Protein AF-A0A355IJS5-F1 (afdb_monomer)

Sequence (98 aa):
PRAVEFGSAPMLLRSTTKPGWVTVIARVQYEGEHTPLPDTLILQTYSPLRPLLYKEQPWKGSVQQHSDKLFNQRMTPEERQRALEEVERQQTQFGESF

Radius of gyration: 30.49 Å; Cα contacts (8 Å, |Δi|>4): 43; chains: 1; bounding box: 44×27×84 Å

pLDDT: mean 79.44, std 12.68, range [48.25, 95.0]

Secondary structure (DSSP, 8-state):
-PPP------------SS-EEEEEEE--SS--TTSPPPEEEEEEE---SS--S--SS---S------THHHHTTS-HHHHHHHHHHHHHHHHHTT---

Foldseek 3Di:
DDDDDDDDDDDDDDDDQDWDKDKDKDDDPDDDPPDDDIDIDIDGGDHDPDDDPDDPDPPPDPPPPVPCCVVVVPDDPVRVVVVVVVVVVVVVVVPVPD

Mean predicted aligned error: 16.52 Å

Solvent-accessible surface area (backbone atoms only — not comparable to full-atom values): 6930 Å² total; per-residue (Å²): 132,83,80,88,78,89,79,86,84,89,81,88,83,85,82,71,94,67,54,48,77,46,79,46,75,50,66,67,95,68,86,54,101,85,51,75,78,66,50,75,50,79,45,80,46,70,70,72,96,59,87,72,90,76,62,96,63,77,82,81,70,77,76,78,68,78,61,63,59,72,65,63,73,76,52,55,77,65,57,50,50,54,53,52,52,51,49,52,51,51,55,64,58,62,73,75,83,120

Structure (mmCIF, N/CA/C/O backbone):
data_AF-A0A355IJS5-F1
#
_entry.id   AF-A0A355IJS5-F1
#
loop_
_atom_site.group_PDB
_atom_site.id
_atom_site.type_symbol
_atom_site.label_atom_id
_atom_site.label_alt_id
_atom_site.label_comp_id
_atom_site.label_asym_id
_atom_site.label_entity_id
_atom_site.label_seq_id
_atom_site.pdbx_PDB_ins_code
_atom_site.Cartn_x
_atom_site.Cartn_y
_atom_site.Cartn_z
_atom_site.occupancy
_atom_site.B_iso_or_equiv
_atom_site.auth_seq_id
_atom_site.auth_comp_id
_atom_site.auth_asym_id
_atom_site.auth_atom_id
_atom_site.pdbx_PDB_model_num
ATOM 1 N N . PRO A 1 1 ? 23.669 -0.036 -29.346 1.00 64.56 1 PRO A N 1
ATOM 2 C CA . PRO A 1 1 ? 22.578 0.023 -28.341 1.00 64.56 1 PRO A CA 1
ATOM 3 C C . PRO A 1 1 ? 22.930 -0.924 -27.192 1.00 64.56 1 PRO A C 1
ATOM 5 O O . PRO A 1 1 ? 23.272 -2.071 -27.467 1.00 64.56 1 PRO A O 1
ATOM 8 N N . ARG A 1 2 ? 22.945 -0.448 -25.941 1.00 64.75 2 ARG A N 1
ATOM 9 C CA . ARG A 1 2 ? 23.180 -1.320 -24.779 1.00 64.75 2 ARG A CA 1
ATOM 10 C C . ARG A 1 2 ? 21.981 -2.262 -24.609 1.00 64.75 2 ARG A C 1
ATOM 12 O O . ARG A 1 2 ? 20.848 -1.850 -24.847 1.00 64.75 2 ARG A O 1
ATOM 19 N N . ALA A 1 3 ? 22.230 -3.515 -24.234 1.00 72.06 3 ALA A N 1
ATOM 20 C CA . ALA A 1 3 ? 21.166 -4.465 -23.924 1.00 72.06 3 ALA A CA 1
ATOM 21 C C . ALA A 1 3 ? 20.370 -4.002 -22.689 1.00 72.06 3 ALA A C 1
ATOM 23 O O . ALA A 1 3 ? 20.951 -3.469 -21.743 1.00 72.06 3 ALA A O 1
ATOM 24 N N . VAL A 1 4 ? 19.049 -4.193 -22.713 1.00 67.12 4 VAL A N 1
ATOM 25 C CA . VAL A 1 4 ? 18.162 -3.866 -21.588 1.00 67.12 4 VAL A CA 1
ATOM 26 C C . VAL A 1 4 ? 18.441 -4.839 -20.442 1.00 67.12 4 VAL A C 1
ATOM 28 O O . VAL A 1 4 ? 18.255 -6.045 -20.589 1.00 67.12 4 VAL A O 1
ATOM 31 N N . GLU A 1 5 ? 18.895 -4.314 -19.307 1.00 71.38 5 GLU A N 1
ATOM 32 C CA . GLU A 1 5 ? 19.062 -5.076 -18.069 1.00 71.38 5 GLU A CA 1
ATOM 33 C C . GLU A 1 5 ? 17.757 -5.017 -17.270 1.00 71.38 5 GLU A C 1
ATOM 35 O O . GLU A 1 5 ? 17.319 -3.948 -16.843 1.00 71.38 5 GLU A O 1
ATOM 40 N N . PHE A 1 6 ? 17.108 -6.166 -17.089 1.00 71.12 6 PHE A N 1
ATOM 41 C CA . PHE A 1 6 ? 15.865 -6.256 -16.329 1.00 71.12 6 PHE A CA 1
ATOM 42 C C . PHE A 1 6 ? 16.168 -6.300 -14.827 1.00 71.12 6 PHE A C 1
ATOM 44 O O . PHE A 1 6 ? 16.732 -7.270 -14.324 1.00 71.12 6 PHE A O 1
ATOM 51 N N . GLY A 1 7 ? 15.775 -5.247 -14.111 1.00 74.31 7 GLY A N 1
ATOM 52 C CA . GLY A 1 7 ? 15.741 -5.204 -12.648 1.00 74.31 7 GLY A CA 1
ATOM 53 C C . GLY A 1 7 ? 14.322 -5.403 -12.108 1.00 74.31 7 GLY A C 1
ATOM 54 O O . GLY A 1 7 ? 13.342 -5.254 -12.835 1.00 74.31 7 GLY A O 1
ATOM 55 N N . SER A 1 8 ? 14.197 -5.720 -10.818 1.00 77.94 8 SER A N 1
ATOM 56 C CA . SER A 1 8 ? 12.907 -5.760 -10.114 1.00 77.94 8 SER A CA 1
ATOM 57 C C . SER A 1 8 ? 12.828 -4.624 -9.096 1.00 77.94 8 SER A C 1
ATOM 59 O O . SER A 1 8 ? 13.713 -4.495 -8.254 1.0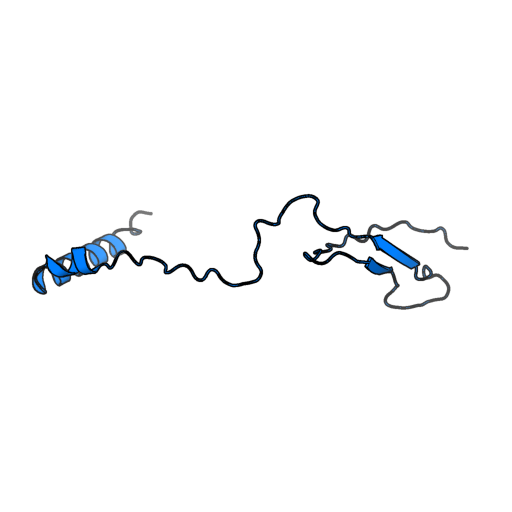0 77.94 8 SER A O 1
ATOM 61 N N . ALA A 1 9 ? 11.764 -3.820 -9.154 1.00 80.88 9 ALA A N 1
ATOM 62 C CA . ALA A 1 9 ? 11.487 -2.745 -8.201 1.00 80.88 9 ALA A CA 1
ATOM 63 C C . ALA A 1 9 ? 10.195 -3.064 -7.423 1.00 80.88 9 ALA A C 1
ATOM 65 O O . ALA A 1 9 ? 9.101 -2.742 -7.894 1.00 80.88 9 ALA A O 1
ATOM 66 N N . PRO A 1 10 ? 10.281 -3.748 -6.267 1.00 87.56 10 PRO A N 1
ATOM 67 C CA . PRO A 1 10 ? 9.097 -4.081 -5.486 1.00 87.56 10 PRO A CA 1
ATOM 68 C C . PRO A 1 10 ? 8.489 -2.823 -4.851 1.00 87.56 10 PRO A C 1
ATOM 70 O O . PRO A 1 10 ? 9.203 -1.959 -4.346 1.00 87.56 10 PRO A O 1
ATOM 73 N N . MET A 1 11 ? 7.158 -2.742 -4.835 1.00 88.25 11 MET A N 1
ATOM 74 C CA . MET A 1 11 ? 6.415 -1.672 -4.167 1.00 88.25 11 MET A CA 1
ATOM 75 C C . MET A 1 11 ? 5.206 -2.225 -3.410 1.00 88.25 11 MET A C 1
ATOM 77 O O . MET A 1 11 ? 4.615 -3.227 -3.812 1.00 88.25 11 MET A O 1
ATOM 81 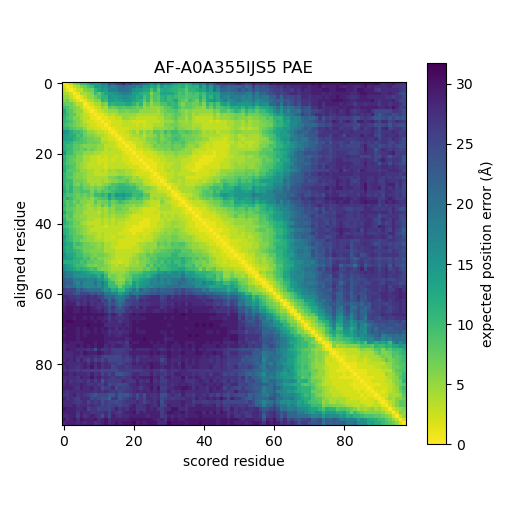N N . LEU A 1 12 ? 4.826 -1.553 -2.321 1.00 93.12 12 LEU A N 1
ATOM 82 C CA . LEU A 1 12 ? 3.625 -1.861 -1.547 1.00 93.12 12 LEU A CA 1
ATOM 83 C C . LEU A 1 12 ? 2.579 -0.771 -1.762 1.00 93.12 12 LEU A C 1
ATOM 85 O O . LEU A 1 12 ? 2.818 0.400 -1.470 1.00 93.12 12 LEU A O 1
ATOM 89 N N . LEU A 1 13 ? 1.401 -1.176 -2.230 1.00 90.25 13 LEU A N 1
ATOM 90 C CA . LEU A 1 13 ? 0.258 -0.291 -2.407 1.00 90.25 13 LEU A CA 1
ATOM 91 C C . LEU A 1 13 ? -0.811 -0.601 -1.357 1.00 90.25 13 LEU A C 1
ATOM 93 O O . LEU A 1 13 ? -1.381 -1.691 -1.340 1.00 90.25 13 LEU A O 1
ATOM 97 N N .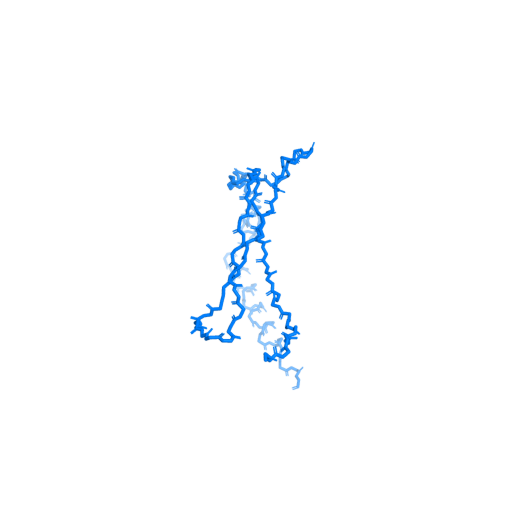 ARG A 1 14 ? -1.128 0.382 -0.509 1.00 89.50 14 ARG A N 1
ATOM 98 C CA . ARG A 1 14 ? -2.278 0.310 0.400 1.00 89.50 14 ARG A CA 1
ATOM 99 C C . ARG A 1 14 ? -3.502 0.920 -0.279 1.00 89.50 14 ARG A C 1
ATOM 101 O O . ARG A 1 14 ? -3.551 2.132 -0.475 1.00 89.50 14 ARG A O 1
ATOM 108 N N . SER A 1 15 ? -4.496 0.098 -0.609 1.00 85.88 15 SER A N 1
ATOM 109 C CA . SER A 1 15 ? -5.778 0.579 -1.134 1.00 85.88 15 SER A CA 1
ATOM 110 C C . SER A 1 15 ? -6.626 1.247 -0.044 1.00 85.88 15 SER A C 1
ATOM 112 O O . SER A 1 15 ? -6.408 1.054 1.153 1.00 85.88 15 SER A O 1
ATOM 114 N N . THR A 1 16 ? -7.621 2.029 -0.464 1.00 87.75 16 THR A N 1
ATOM 115 C CA . THR A 1 16 ? -8.630 2.610 0.438 1.00 87.75 16 THR A CA 1
ATOM 116 C C . THR A 1 16 ? -9.960 1.868 0.305 1.00 87.75 16 THR A C 1
ATOM 118 O O . THR A 1 16 ? -10.123 1.024 -0.575 1.00 87.75 16 THR A O 1
ATOM 121 N N . THR A 1 17 ? -10.927 2.182 1.168 1.00 88.50 17 THR A N 1
ATOM 122 C CA . THR A 1 17 ? -12.308 1.676 1.066 1.00 88.50 17 THR A CA 1
ATOM 123 C C . THR A 1 17 ? -13.100 2.322 -0.075 1.00 88.50 17 THR A C 1
ATOM 125 O O . THR A 1 17 ? -14.207 1.878 -0.375 1.00 88.50 17 THR A O 1
ATOM 128 N N . LYS A 1 18 ? -12.550 3.366 -0.711 1.00 89.56 18 LYS A N 1
ATOM 129 C CA . LYS A 1 18 ? -13.184 4.091 -1.810 1.00 89.56 18 LYS A CA 1
ATOM 130 C C . LYS A 1 18 ? -12.777 3.459 -3.151 1.00 89.56 18 LYS A C 1
ATOM 132 O O . LYS A 1 18 ? -11.576 3.357 -3.419 1.00 89.56 18 LYS A O 1
ATOM 137 N N . PRO A 1 19 ? -13.742 3.045 -3.989 1.00 92.69 19 PRO A N 1
ATOM 138 C CA . PRO A 1 19 ? -13.462 2.564 -5.340 1.00 92.69 19 PRO A CA 1
ATOM 139 C C . PRO A 1 19 ? -12.959 3.705 -6.234 1.00 92.69 19 PRO A C 1
ATOM 141 O O . PRO A 1 19 ? -13.257 4.875 -5.985 1.00 92.69 19 PRO A O 1
ATOM 144 N N . GLY A 1 20 ? -12.218 3.371 -7.286 1.00 93.31 20 GLY A N 1
ATOM 145 C CA . GLY A 1 20 ? -11.631 4.351 -8.189 1.00 93.31 20 GLY A CA 1
ATOM 146 C C . GLY A 1 20 ? -10.446 3.806 -8.976 1.00 93.31 20 GLY A C 1
ATOM 147 O O . GLY A 1 20 ? -10.413 2.644 -9.372 1.00 93.31 20 GLY A O 1
ATOM 148 N N . TRP A 1 21 ? -9.473 4.676 -9.223 1.00 94.00 21 TRP A N 1
ATOM 149 C CA . TRP A 1 21 ? -8.296 4.376 -10.029 1.00 94.00 21 TRP A CA 1
ATOM 150 C C . TRP A 1 21 ? -7.034 4.717 -9.247 1.00 94.00 21 TRP A C 1
ATOM 152 O O . TRP A 1 21 ? -6.966 5.761 -8.596 1.00 94.00 21 TRP A O 1
ATOM 162 N N . VAL A 1 22 ? -6.036 3.843 -9.320 1.00 93.50 22 VAL A N 1
ATOM 163 C CA . VAL A 1 22 ? -4.695 4.089 -8.794 1.00 93.50 22 VAL A CA 1
ATOM 164 C C . VAL A 1 22 ? -3.723 4.126 -9.963 1.00 93.50 22 VAL A C 1
ATOM 166 O O . VAL A 1 22 ? -3.557 3.134 -10.670 1.00 93.50 22 VAL A O 1
ATOM 169 N N . THR A 1 23 ? -3.076 5.272 -10.146 1.00 94.31 23 THR A N 1
ATOM 170 C CA . THR A 1 23 ? -2.083 5.491 -11.199 1.00 94.31 23 THR A CA 1
ATOM 171 C C . THR A 1 23 ? -0.687 5.401 -10.600 1.00 94.31 23 THR A C 1
ATOM 173 O O . THR A 1 23 ? -0.326 6.191 -9.728 1.00 94.31 23 THR A O 1
ATOM 176 N N . VAL A 1 24 ? 0.100 4.439 -11.068 1.00 92.56 24 VAL A N 1
ATOM 177 C CA . VAL A 1 24 ? 1.489 4.218 -10.669 1.00 92.56 24 VAL A CA 1
ATOM 178 C C . VAL A 1 24 ? 2.382 4.650 -11.822 1.00 92.56 24 VAL A C 1
ATOM 180 O O . VAL A 1 24 ? 2.316 4.077 -12.902 1.00 92.56 24 VAL A O 1
ATOM 183 N N . ILE A 1 25 ? 3.218 5.659 -11.593 1.00 92.75 25 ILE A N 1
ATOM 184 C CA . ILE A 1 25 ? 4.147 6.179 -12.601 1.00 92.75 25 ILE A CA 1
ATOM 185 C C . ILE A 1 25 ? 5.556 5.745 -12.207 1.00 92.75 25 ILE A C 1
ATOM 187 O O . ILE A 1 25 ? 6.062 6.148 -11.157 1.00 92.75 25 ILE A O 1
ATOM 191 N N . ALA A 1 26 ? 6.182 4.925 -13.044 1.00 90.12 26 ALA A N 1
ATOM 192 C CA . ALA A 1 26 ? 7.568 4.518 -12.890 1.00 90.12 26 ALA A CA 1
ATOM 193 C C . ALA A 1 26 ? 8.461 5.482 -13.674 1.00 90.12 26 ALA A C 1
ATOM 195 O O . ALA A 1 26 ? 8.279 5.668 -14.874 1.00 90.12 26 ALA A O 1
ATOM 196 N N . ARG A 1 27 ? 9.431 6.101 -12.997 1.00 88.94 27 ARG A N 1
ATOM 197 C CA . ARG A 1 27 ? 10.442 6.960 -13.624 1.00 88.94 27 ARG A CA 1
ATOM 198 C C . ARG A 1 27 ? 11.793 6.773 -12.955 1.00 88.94 27 ARG A C 1
ATOM 200 O O . ARG A 1 27 ? 11.860 6.502 -11.755 1.00 88.94 27 ARG A O 1
ATOM 207 N N . VAL A 1 28 ? 12.857 6.951 -13.726 1.00 87.06 28 VAL A N 1
ATOM 208 C CA . VAL A 1 28 ? 14.217 7.011 -13.189 1.00 87.06 28 VAL A CA 1
ATOM 209 C C . VAL A 1 28 ? 14.426 8.324 -12.434 1.00 87.06 28 VAL A C 1
ATOM 211 O O . VAL A 1 28 ? 13.820 9.343 -12.756 1.00 87.06 28 VAL A O 1
ATOM 214 N N . GLN A 1 29 ? 15.266 8.307 -11.399 1.00 86.56 29 GLN A N 1
ATOM 215 C CA . GLN A 1 29 ? 15.564 9.513 -10.619 1.00 86.56 29 GLN A CA 1
ATOM 216 C C . GLN A 1 29 ? 16.420 10.516 -11.403 1.00 86.56 29 GLN A C 1
ATOM 218 O O . GLN A 1 29 ? 16.266 11.723 -11.227 1.00 86.56 29 GLN A O 1
ATOM 223 N N . TYR A 1 30 ? 17.302 10.007 -12.264 1.00 86.50 30 TYR A N 1
ATOM 224 C CA . TYR A 1 30 ? 18.168 10.792 -13.132 1.00 86.50 30 TYR A CA 1
ATOM 225 C C . TYR A 1 30 ? 18.000 10.297 -14.560 1.00 86.50 30 TYR A C 1
ATOM 227 O O . TYR A 1 30 ? 18.188 9.111 -14.831 1.00 86.50 30 TYR A O 1
ATOM 235 N N . GLU A 1 31 ? 17.623 11.204 -15.451 1.00 86.81 31 GLU A N 1
ATOM 236 C CA . GLU A 1 31 ? 17.460 10.918 -16.870 1.00 86.81 31 GLU A CA 1
ATOM 237 C C . GLU A 1 31 ? 18.816 10.979 -17.581 1.00 86.81 31 GLU A C 1
ATOM 239 O O . GLU A 1 31 ? 19.689 11.781 -17.247 1.00 86.81 31 GLU A O 1
ATOM 244 N N . GLY A 1 32 ? 18.995 10.119 -18.575 1.00 83.88 32 GLY A N 1
ATOM 245 C CA . GLY A 1 32 ? 20.182 10.074 -19.419 1.00 83.88 32 GLY A CA 1
ATOM 246 C C . GLY A 1 32 ? 19.889 9.374 -20.740 1.00 83.88 32 GLY A C 1
ATOM 247 O O . GLY A 1 32 ? 18.880 8.683 -20.880 1.00 83.88 32 GLY A O 1
ATOM 248 N N . GLU A 1 33 ? 20.795 9.509 -21.705 1.00 82.75 33 GLU A N 1
ATOM 249 C CA . GLU A 1 33 ? 20.622 9.014 -23.083 1.00 82.75 33 GLU A CA 1
ATOM 250 C C . GLU A 1 33 ? 20.353 7.498 -23.178 1.00 82.75 33 GLU A C 1
ATOM 252 O O . GLU A 1 33 ? 19.775 7.008 -24.145 1.00 82.75 33 GLU A O 1
ATOM 257 N N . HIS A 1 34 ? 20.741 6.740 -22.151 1.00 80.12 34 HIS A N 1
ATOM 258 C CA . HIS A 1 34 ? 20.552 5.289 -22.075 1.00 80.12 34 HIS A CA 1
ATOM 259 C C . HIS A 1 34 ? 19.636 4.846 -20.928 1.00 80.12 34 HIS A C 1
ATOM 261 O O . HIS A 1 34 ? 19.643 3.673 -20.556 1.00 80.12 34 HIS A O 1
ATOM 267 N N . THR A 1 35 ? 18.867 5.767 -20.343 1.00 82.81 35 THR A N 1
ATOM 268 C CA . THR A 1 35 ? 17.925 5.432 -19.267 1.00 82.81 35 THR A CA 1
ATOM 269 C C . THR A 1 35 ? 16.583 4.944 -19.823 1.00 82.81 35 THR A C 1
ATOM 271 O O . THR A 1 35 ? 16.157 5.416 -20.879 1.00 82.81 35 THR A O 1
ATOM 274 N N . PRO A 1 36 ? 15.904 3.994 -19.149 1.00 82.19 36 PRO A N 1
ATOM 275 C CA . PRO A 1 36 ? 14.552 3.592 -19.519 1.00 82.19 36 PRO A CA 1
ATOM 276 C C . PRO A 1 36 ? 13.583 4.777 -19.506 1.00 82.19 36 PRO A C 1
ATOM 278 O O . PRO A 1 36 ? 13.625 5.609 -18.597 1.00 82.19 36 PRO A O 1
ATOM 281 N N . LEU A 1 37 ? 12.686 4.817 -20.492 1.00 85.62 37 LEU A N 1
ATOM 282 C CA . LEU A 1 37 ? 11.609 5.801 -20.531 1.00 85.62 37 LEU A CA 1
ATOM 283 C C . LEU A 1 37 ? 10.622 5.563 -19.377 1.00 85.62 37 LEU A C 1
ATOM 285 O O . LEU A 1 37 ? 10.406 4.411 -18.989 1.00 85.62 37 LEU A O 1
ATOM 289 N N . PRO A 1 38 ? 10.019 6.632 -18.828 1.00 89.44 38 PRO A N 1
ATOM 290 C CA . PRO A 1 38 ? 8.989 6.487 -17.817 1.00 89.44 38 PRO A CA 1
ATOM 291 C C . PRO A 1 38 ? 7.756 5.792 -18.396 1.00 89.44 38 PRO A C 1
ATOM 293 O O . PRO A 1 38 ? 7.402 5.999 -19.557 1.00 89.44 38 PRO A O 1
ATOM 296 N N . ASP A 1 39 ? 7.079 5.009 -17.562 1.00 90.94 39 ASP A N 1
ATOM 297 C CA . ASP A 1 39 ? 5.866 4.288 -17.944 1.00 90.94 39 ASP A CA 1
ATOM 298 C C . ASP A 1 39 ? 4.816 4.344 -16.828 1.00 90.94 39 ASP A C 1
ATOM 300 O O . ASP A 1 39 ? 5.124 4.629 -15.665 1.00 90.94 39 ASP A O 1
ATOM 304 N N . THR A 1 40 ? 3.553 4.120 -17.185 1.00 93.12 40 THR A N 1
ATOM 305 C CA . THR A 1 40 ? 2.408 4.262 -16.283 1.00 93.12 40 THR A CA 1
ATOM 306 C C . THR A 1 40 ? 1.577 2.988 -16.221 1.00 93.12 40 THR A C 1
ATOM 308 O O . THR A 1 40 ? 1.017 2.534 -17.213 1.00 93.12 40 THR A O 1
ATOM 311 N N . LEU A 1 41 ? 1.408 2.470 -15.008 1.00 92.94 41 LEU A N 1
ATOM 312 C CA . LEU A 1 41 ? 0.503 1.375 -14.693 1.00 92.94 41 LEU A CA 1
ATOM 313 C C . LEU A 1 41 ? -0.775 1.924 -14.051 1.00 92.94 41 LEU A C 1
ATOM 315 O O . LEU A 1 41 ? -0.728 2.660 -13.066 1.00 92.94 41 LEU A O 1
ATOM 319 N N . ILE A 1 42 ? -1.928 1.531 -14.587 1.00 95.00 42 ILE A N 1
ATOM 320 C CA . ILE A 1 42 ? -3.241 1.936 -14.081 1.00 95.00 42 ILE A CA 1
ATOM 321 C C . ILE A 1 42 ? -3.929 0.725 -13.454 1.00 95.00 42 ILE A C 1
ATOM 323 O O . ILE A 1 42 ? -4.142 -0.292 -14.111 1.00 95.00 42 ILE A O 1
ATOM 327 N N . LEU A 1 43 ? -4.306 0.850 -12.184 1.00 94.31 43 LEU A N 1
ATOM 328 C CA . LEU A 1 43 ? -5.024 -0.172 -11.432 1.00 94.31 43 LEU A CA 1
ATOM 329 C C . LEU A 1 43 ? -6.442 0.313 -11.137 1.00 94.31 43 LEU A C 1
ATOM 331 O O . LEU A 1 43 ? -6.638 1.359 -10.517 1.00 94.31 43 LEU A O 1
ATOM 335 N N . GLN A 1 44 ? -7.436 -0.463 -11.556 1.00 94.38 44 GLN A N 1
ATOM 336 C CA . GLN A 1 44 ? -8.838 -0.174 -11.274 1.00 94.38 44 GLN A CA 1
ATOM 337 C C . GLN A 1 44 ? -9.267 -0.848 -9.968 1.00 94.38 44 GLN A C 1
ATOM 339 O O . GLN A 1 44 ? -9.085 -2.053 -9.790 1.00 94.38 44 GLN A O 1
ATOM 344 N N . THR A 1 45 ? -9.857 -0.078 -9.057 1.00 93.75 45 THR A N 1
ATOM 345 C CA . THR A 1 45 ? -10.411 -0.572 -7.796 1.00 93.75 45 THR A CA 1
ATOM 346 C C . THR A 1 45 ? -11.933 -0.505 -7.821 1.00 93.75 45 THR A C 1
ATOM 348 O O . THR A 1 45 ? -12.538 0.465 -8.279 1.00 93.75 45 THR A O 1
ATOM 351 N N . TYR A 1 46 ? -12.566 -1.558 -7.310 1.00 92.88 46 TYR A N 1
ATOM 352 C CA . TYR A 1 46 ? -14.015 -1.731 -7.336 1.00 92.88 46 TYR A CA 1
ATOM 353 C C . TYR A 1 46 ? -14.605 -1.686 -5.933 1.00 92.88 46 TYR A C 1
ATOM 355 O O . TYR A 1 46 ? -13.921 -1.948 -4.941 1.00 92.88 46 TYR A O 1
ATOM 363 N N . SER A 1 47 ? -15.897 -1.368 -5.858 1.00 92.31 47 SER A N 1
ATOM 364 C CA . SER A 1 47 ? -16.635 -1.409 -4.600 1.00 92.31 47 SER A CA 1
ATOM 365 C C . SER A 1 47 ? -16.636 -2.8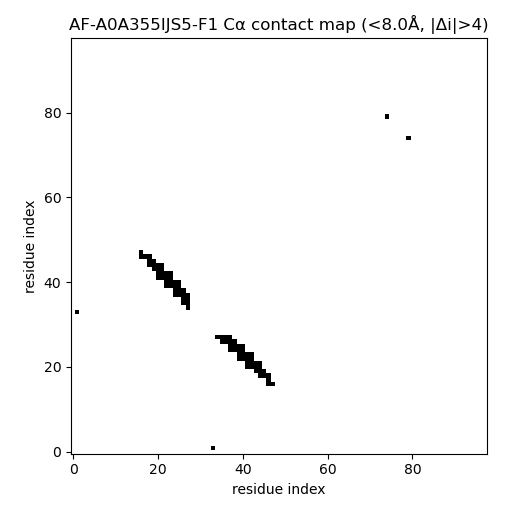29 -4.032 1.00 92.31 47 SER A C 1
ATOM 367 O O . SER A 1 47 ? -16.752 -3.794 -4.794 1.00 92.31 47 SER A O 1
ATOM 369 N N . PRO A 1 48 ? -16.542 -2.983 -2.703 1.00 89.31 48 PRO A N 1
ATOM 370 C CA . PRO A 1 48 ? -16.580 -4.297 -2.087 1.00 89.31 48 PRO A CA 1
ATOM 371 C C . PRO A 1 48 ? -17.950 -4.946 -2.320 1.00 89.31 48 PRO A C 1
ATOM 373 O O . PRO A 1 48 ? -18.990 -4.316 -2.140 1.00 89.31 48 PRO A O 1
ATOM 376 N N . LEU A 1 49 ? -17.952 -6.232 -2.681 1.00 92.94 49 LEU A N 1
ATOM 377 C CA . LEU A 1 49 ? -19.185 -7.004 -2.895 1.00 92.94 49 LEU A CA 1
ATOM 378 C C . LEU A 1 49 ? -19.997 -7.184 -1.601 1.00 92.94 49 LEU A C 1
ATOM 380 O O . LEU A 1 49 ? -21.196 -7.449 -1.635 1.00 92.94 49 LEU A O 1
ATOM 384 N N . ARG A 1 50 ? -19.332 -7.083 -0.447 1.00 91.94 50 ARG A N 1
ATOM 385 C CA . ARG A 1 50 ? -19.915 -7.288 0.880 1.00 91.94 50 ARG A CA 1
ATOM 386 C C . ARG A 1 50 ? -19.678 -6.061 1.761 1.00 91.94 50 ARG A C 1
ATOM 388 O O . ARG A 1 50 ? -18.677 -5.370 1.564 1.00 91.94 50 ARG A O 1
ATOM 395 N N . PRO A 1 51 ? -20.543 -5.812 2.760 1.00 90.62 51 PRO A N 1
ATOM 396 C CA . PRO A 1 51 ? -20.329 -4.740 3.722 1.00 90.62 51 PRO A CA 1
ATOM 397 C C . PRO A 1 51 ? -18.978 -4.879 4.427 1.00 90.62 51 PRO A C 1
ATOM 399 O O . PRO A 1 51 ? -18.612 -5.959 4.894 1.00 90.62 51 PRO A O 1
ATOM 402 N N . LEU A 1 52 ? -18.243 -3.772 4.515 1.00 88.25 52 LEU A N 1
ATOM 403 C CA . LEU A 1 52 ? -16.987 -3.716 5.252 1.00 88.25 52 LEU A CA 1
ATOM 404 C C . LEU A 1 52 ? -17.270 -3.814 6.757 1.00 88.25 52 LEU A C 1
ATOM 406 O O . LEU A 1 52 ? -18.128 -3.110 7.285 1.00 88.25 52 LEU A O 1
ATOM 410 N N . LEU A 1 53 ? -16.513 -4.663 7.456 1.00 88.12 53 LEU A N 1
ATOM 411 C CA . LEU A 1 53 ? -16.517 -4.713 8.926 1.00 88.12 53 LEU A CA 1
ATOM 412 C C . LEU A 1 53 ? -15.776 -3.516 9.537 1.00 88.12 53 LEU A C 1
ATOM 414 O O . LEU A 1 53 ? -16.004 -3.147 10.687 1.00 88.12 53 LEU A O 1
ATOM 418 N N . TYR A 1 54 ? -14.893 -2.905 8.750 1.00 85.06 54 TYR A N 1
ATOM 419 C CA . TYR A 1 54 ? -14.185 -1.693 9.111 1.00 85.06 54 TYR A CA 1
ATOM 420 C C . TYR A 1 54 ? -15.102 -0.473 8.990 1.00 85.06 54 TYR A C 1
ATOM 422 O O . TYR A 1 54 ? -15.739 -0.254 7.959 1.00 85.06 54 TYR A O 1
ATOM 430 N N . LYS A 1 55 ? -15.122 0.346 10.041 1.00 83.81 55 LYS A N 1
ATOM 431 C CA . LYS A 1 55 ? -15.741 1.672 10.056 1.00 83.81 55 LYS A CA 1
ATOM 432 C C . LYS A 1 55 ? -14.630 2.687 10.316 1.00 83.81 55 LYS A C 1
ATOM 434 O O . LYS A 1 55 ? -13.866 2.505 11.255 1.00 83.81 55 LYS A O 1
ATOM 439 N N . GLU A 1 56 ? -14.554 3.754 9.519 1.00 81.69 56 GLU A N 1
ATOM 440 C CA . GLU A 1 56 ? -13.580 4.840 9.758 1.00 81.69 56 GLU A CA 1
ATOM 441 C C . GLU A 1 56 ? -13.836 5.574 11.080 1.00 81.69 56 GLU A C 1
ATOM 443 O O . GLU A 1 56 ? -12.934 6.173 11.660 1.00 81.69 56 GLU A O 1
ATOM 448 N N . GLN A 1 57 ? -15.075 5.531 11.568 1.00 81.88 57 GLN A N 1
ATOM 449 C CA . GLN A 1 57 ? -15.443 6.165 12.823 1.00 81.88 57 GLN A CA 1
ATOM 450 C C . GLN A 1 57 ? -14.865 5.377 14.005 1.00 81.88 57 GLN A C 1
ATOM 452 O O . GLN A 1 57 ? -15.016 4.151 14.043 1.00 81.88 57 GLN A O 1
ATOM 457 N N . PRO A 1 58 ? -14.267 6.061 14.999 1.00 77.31 58 PRO A N 1
ATOM 458 C CA . PRO A 1 58 ? -13.775 5.402 16.197 1.00 77.31 58 PRO A CA 1
ATOM 459 C C . PRO A 1 58 ? -14.925 4.688 16.910 1.00 77.31 58 PRO A C 1
ATOM 461 O O . PRO A 1 58 ? -16.066 5.164 16.925 1.00 77.31 58 PRO A O 1
ATOM 464 N N . TRP A 1 59 ? -14.618 3.534 17.501 1.00 75.12 59 TRP A N 1
ATOM 465 C CA . TRP A 1 59 ? -15.578 2.770 18.285 1.00 75.12 59 TRP A CA 1
ATOM 466 C C . TRP A 1 59 ? -16.114 3.637 19.430 1.00 75.12 59 TRP A C 1
ATOM 468 O O . TRP A 1 59 ? -15.385 3.984 20.353 1.00 75.12 59 TRP A O 1
ATOM 478 N N . LYS A 1 60 ? -17.399 4.001 19.358 1.00 72.62 60 LYS A N 1
ATOM 479 C CA . LYS A 1 60 ? -18.096 4.791 20.389 1.00 72.62 60 LYS A CA 1
ATOM 480 C C . LYS A 1 60 ? -18.652 3.939 21.529 1.00 72.62 60 LYS A C 1
ATOM 482 O O . LYS A 1 60 ? -19.384 4.458 22.367 1.00 72.62 60 LYS A O 1
ATOM 487 N N . GLY A 1 61 ? -18.388 2.632 21.541 1.00 70.75 61 GLY A N 1
ATOM 488 C CA . GLY A 1 61 ? -18.811 1.806 22.661 1.00 70.75 61 GLY A CA 1
ATOM 489 C C . GLY A 1 61 ? -18.049 2.242 23.903 1.00 70.75 61 GLY A C 1
ATOM 490 O O . GLY A 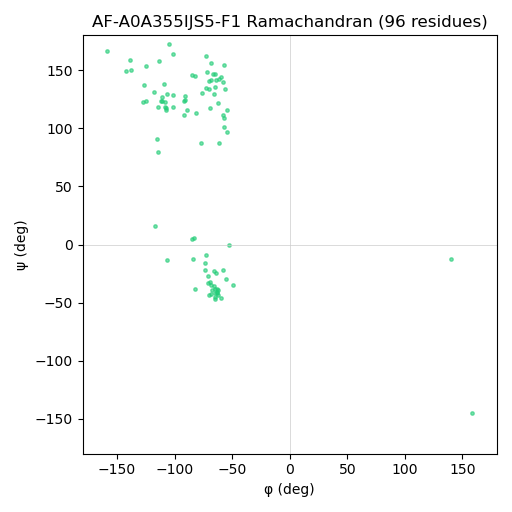1 61 ? -16.823 2.357 23.869 1.00 70.75 61 GLY A O 1
ATOM 491 N N . SER A 1 62 ? -18.778 2.494 24.988 1.00 64.00 62 SER A N 1
ATOM 492 C CA . SER A 1 62 ? -18.169 2.591 26.302 1.00 64.00 62 SER A CA 1
ATOM 493 C C . SER A 1 62 ? -17.392 1.300 26.523 1.00 64.00 62 SER A C 1
ATOM 495 O O . SER A 1 62 ? -17.964 0.211 26.564 1.00 64.00 62 SER A O 1
ATOM 497 N N . VAL A 1 63 ? -16.068 1.406 26.641 1.00 63.81 63 VAL A N 1
ATOM 498 C CA . VAL A 1 63 ? -15.325 0.374 27.352 1.00 63.81 63 VAL A CA 1
ATOM 499 C C . VAL A 1 63 ? -15.984 0.359 28.722 1.00 63.81 63 VAL A C 1
ATOM 501 O O . VAL A 1 63 ? -15.891 1.342 29.460 1.00 63.81 63 VAL A O 1
ATOM 504 N N . GLN A 1 64 ? -16.742 -0.694 29.026 1.00 59.31 64 GLN A N 1
ATOM 505 C CA . GLN A 1 64 ? -17.076 -1.002 30.403 1.00 59.31 64 GLN A CA 1
ATOM 506 C C . GLN A 1 64 ? -15.726 -1.263 31.055 1.00 59.31 64 GLN A C 1
ATOM 508 O O . GLN A 1 64 ? -15.216 -2.379 31.043 1.00 59.31 64 GLN A O 1
ATOM 513 N N . GLN A 1 65 ? -15.093 -0.197 31.545 1.00 56.84 65 GLN A N 1
ATOM 514 C CA . GLN A 1 65 ? -14.084 -0.331 32.564 1.00 56.84 65 GLN A CA 1
ATOM 515 C C . GLN A 1 65 ? -14.838 -1.035 33.677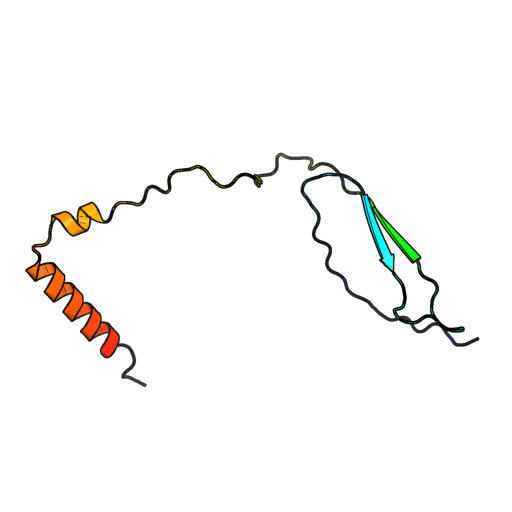 1.00 56.84 65 GLN A C 1
ATOM 517 O O . GLN A 1 65 ? -15.686 -0.427 34.335 1.00 56.84 65 GLN A O 1
ATOM 522 N N . HIS A 1 66 ? -14.632 -2.348 33.792 1.00 53.53 66 HIS A N 1
ATOM 523 C CA . HIS A 1 66 ? -14.945 -3.066 35.007 1.00 53.53 66 HIS A CA 1
ATOM 524 C C . HIS A 1 66 ? -14.189 -2.302 36.072 1.00 53.53 66 HIS A C 1
ATOM 526 O O . HIS A 1 66 ? -12.972 -2.379 36.172 1.00 53.53 66 HIS A O 1
ATOM 532 N N . SER A 1 67 ? -14.909 -1.410 36.736 1.00 54.84 67 SER A N 1
ATOM 533 C CA . SER A 1 67 ? -14.300 -0.492 37.657 1.00 54.84 67 SER A CA 1
ATOM 534 C C . SER A 1 67 ? -13.680 -1.351 38.743 1.00 54.84 67 SER A C 1
ATOM 536 O O . SER A 1 67 ? -14.410 -2.054 39.449 1.00 54.84 67 SER A O 1
ATOM 538 N N . ASP A 1 68 ? -12.371 -1.220 38.930 1.00 56.38 68 ASP A N 1
ATOM 539 C CA . ASP A 1 68 ? -11.613 -1.738 40.075 1.00 56.38 68 ASP A CA 1
ATOM 540 C C . ASP A 1 68 ? -12.199 -1.303 41.435 1.00 56.38 68 ASP A C 1
ATOM 542 O O . ASP A 1 68 ? -11.712 -1.680 42.497 1.00 56.38 68 ASP A O 1
ATOM 546 N N . LYS A 1 69 ? -13.291 -0.527 41.434 1.00 54.31 69 LYS A N 1
ATOM 547 C CA . LYS A 1 69 ? -14.142 -0.223 42.584 1.00 54.31 69 LYS A CA 1
ATOM 548 C C . LYS A 1 69 ? -14.567 -1.470 43.362 1.00 54.31 69 LYS A C 1
ATOM 550 O O . LYS A 1 69 ? -14.632 -1.380 44.579 1.00 54.31 69 LYS A O 1
ATOM 555 N N . LEU A 1 70 ? -14.796 -2.625 42.723 1.00 53.59 70 LEU A N 1
ATOM 556 C CA . LEU A 1 70 ? -15.152 -3.846 43.468 1.00 53.59 70 LEU A CA 1
ATOM 557 C C . LEU A 1 70 ? -13.988 -4.399 44.308 1.00 53.59 70 LEU A C 1
ATOM 559 O O . LEU A 1 70 ? -14.230 -4.935 45.388 1.00 53.59 70 LEU A O 1
ATOM 563 N N . PHE A 1 71 ? -12.743 -4.236 43.853 1.00 53.19 71 PHE A N 1
ATOM 564 C CA . PHE A 1 71 ? 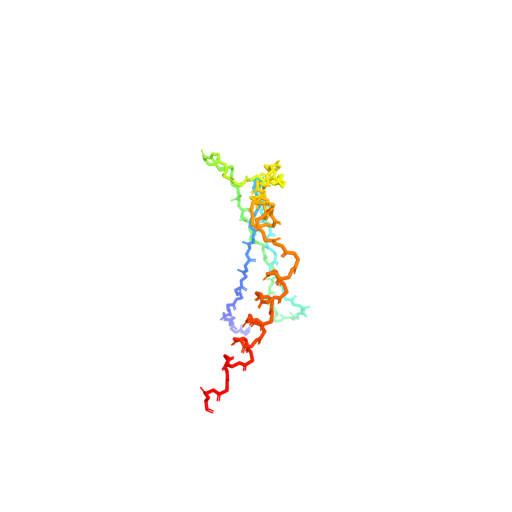-11.557 -4.651 44.610 1.00 53.19 71 PHE A CA 1
ATOM 565 C C . PHE A 1 71 ? -11.168 -3.596 45.656 1.00 53.19 71 PHE A C 1
ATOM 567 O O . PHE A 1 71 ? -10.844 -3.922 46.796 1.00 53.19 71 PHE A O 1
ATOM 574 N N . ASN A 1 72 ? -11.299 -2.312 45.309 1.00 54.56 72 ASN A N 1
ATOM 575 C CA . ASN A 1 72 ? -10.963 -1.197 46.194 1.00 54.56 72 ASN A CA 1
ATOM 576 C C . ASN A 1 72 ? -11.954 -0.956 47.342 1.00 54.56 72 ASN A C 1
ATOM 578 O O . ASN A 1 72 ? -11.595 -0.260 48.291 1.00 54.56 72 ASN A O 1
ATOM 582 N N . GLN A 1 73 ? -13.167 -1.512 47.284 1.00 57.41 73 GLN A N 1
ATOM 583 C CA . GLN A 1 73 ? -14.186 -1.335 48.325 1.00 57.41 73 GLN A CA 1
ATOM 584 C C . GLN A 1 73 ? -14.043 -2.315 49.505 1.00 57.41 73 GLN A C 1
ATOM 586 O O . GLN A 1 73 ? -14.695 -2.121 50.527 1.00 57.41 73 GLN A O 1
ATOM 591 N N . ARG A 1 74 ? -13.214 -3.364 49.392 1.00 59.66 74 ARG A N 1
ATOM 592 C CA . ARG A 1 74 ? -13.126 -4.434 50.408 1.00 59.66 74 ARG A CA 1
ATOM 593 C C . ARG A 1 74 ? -11.870 -4.421 51.2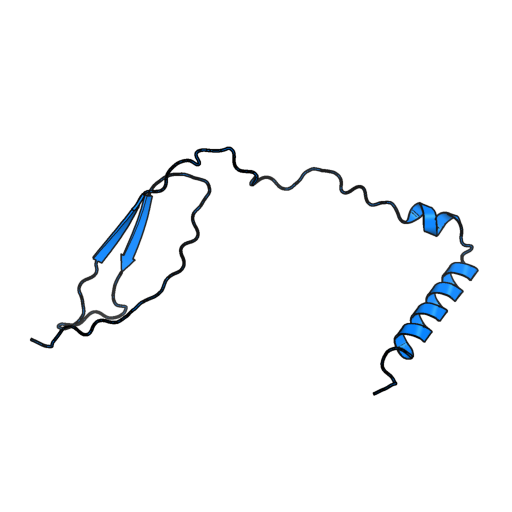71 1.00 59.66 74 ARG A C 1
ATOM 595 O O . ARG A 1 74 ? -11.863 -5.118 52.275 1.00 59.66 74 ARG A O 1
ATOM 602 N N . MET A 1 75 ? -10.844 -3.658 50.898 1.00 59.44 75 MET A N 1
ATOM 603 C CA . MET A 1 75 ? -9.600 -3.588 51.664 1.00 59.44 75 MET A CA 1
ATOM 604 C C . MET A 1 75 ? -9.490 -2.264 52.404 1.00 59.44 75 MET A C 1
ATOM 606 O O . MET A 1 75 ? -9.633 -1.181 51.822 1.00 59.44 75 MET A O 1
ATOM 610 N N . THR A 1 76 ? -9.198 -2.371 53.692 1.00 75.31 76 THR A N 1
ATOM 611 C CA . THR A 1 76 ? -8.732 -1.254 54.511 1.00 75.31 76 THR A CA 1
ATOM 612 C C . THR A 1 76 ? -7.451 -0.663 53.897 1.00 75.31 76 THR A C 1
ATOM 614 O O . THR A 1 76 ? -6.732 -1.346 53.158 1.00 75.31 76 THR A O 1
ATOM 617 N N . PRO A 1 77 ? -7.142 0.624 54.139 1.00 73.00 77 PRO A N 1
ATOM 618 C CA . PRO A 1 77 ? -5.923 1.240 53.607 1.00 73.00 77 PRO A CA 1
ATOM 619 C C . PRO A 1 77 ? -4.646 0.474 53.998 1.00 73.00 77 PRO A C 1
ATOM 621 O O . PRO A 1 77 ? -3.703 0.434 53.214 1.00 73.00 77 PRO A O 1
ATOM 624 N N . GLU A 1 78 ? -4.649 -0.191 55.155 1.00 75.75 78 GLU A N 1
ATOM 625 C CA . GLU A 1 78 ? -3.536 -1.002 55.658 1.00 75.75 78 GLU A CA 1
ATOM 626 C C . GLU A 1 78 ? -3.323 -2.292 54.854 1.00 75.75 78 GLU A C 1
ATOM 628 O O . GLU A 1 78 ? -2.193 -2.632 54.507 1.00 75.75 78 GLU A O 1
ATOM 633 N N . GLU A 1 79 ? -4.395 -3.004 54.506 1.00 78.25 79 GLU A N 1
ATOM 634 C CA . GLU A 1 79 ? -4.313 -4.226 53.693 1.00 78.25 79 GLU A CA 1
ATOM 635 C C . GLU A 1 79 ? -3.832 -3.924 52.273 1.00 78.25 79 GLU A C 1
ATOM 637 O O . GLU A 1 79 ? -3.051 -4.688 51.704 1.00 78.25 79 GLU A O 1
ATOM 642 N N . ARG A 1 80 ? -4.240 -2.773 51.721 1.00 76.19 80 ARG A N 1
ATOM 643 C CA . ARG A 1 80 ? -3.767 -2.300 50.414 1.00 76.19 80 ARG A CA 1
ATOM 644 C C . ARG A 1 80 ? -2.262 -2.033 50.435 1.00 76.19 80 ARG A C 1
ATOM 646 O O . ARG A 1 80 ? -1.575 -2.407 49.491 1.00 76.19 80 ARG A O 1
ATOM 653 N N . GLN A 1 81 ? -1.762 -1.421 51.508 1.00 79.25 81 GLN A N 1
ATOM 654 C CA . GLN A 1 81 ? -0.339 -1.126 51.667 1.00 79.25 81 GLN A CA 1
ATOM 655 C C . GLN A 1 81 ? 0.496 -2.410 51.758 1.00 79.25 81 GLN A C 1
ATOM 657 O O . GLN A 1 81 ? 1.477 -2.551 51.035 1.00 79.25 81 GLN A O 1
ATOM 662 N N . ARG A 1 82 ? 0.053 -3.396 52.549 1.00 82.75 82 ARG A N 1
ATOM 663 C CA . ARG A 1 82 ? 0.728 -4.704 52.625 1.00 82.75 82 ARG A CA 1
ATOM 664 C C . ARG A 1 82 ? 0.715 -5.451 51.292 1.00 82.75 82 ARG A C 1
ATOM 666 O O . ARG A 1 82 ? 1.696 -6.097 50.944 1.00 82.75 82 ARG A O 1
ATOM 673 N N . ALA A 1 83 ? -0.385 -5.367 50.542 1.00 84.81 83 ALA A N 1
ATOM 674 C CA . ALA A 1 83 ? -0.471 -5.974 49.216 1.00 84.81 83 ALA A CA 1
ATOM 675 C C . ALA A 1 83 ? 0.502 -5.318 48.218 1.00 84.81 83 ALA A C 1
ATOM 677 O O . ALA A 1 83 ? 1.100 -6.022 47.409 1.00 84.81 83 ALA A O 1
ATOM 678 N N . LEU A 1 84 ? 0.683 -3.994 48.290 1.00 83.38 84 LEU A N 1
ATOM 679 C CA . LEU A 1 84 ? 1.662 -3.259 47.481 1.00 83.38 84 LEU A CA 1
ATOM 680 C C . LEU A 1 84 ? 3.103 -3.666 47.826 1.00 83.38 84 LEU A C 1
ATOM 682 O O . LEU A 1 84 ? 3.871 -3.978 46.920 1.00 83.38 84 LEU A O 1
ATOM 686 N N . GLU A 1 85 ? 3.435 -3.737 49.116 1.00 86.50 85 GLU A N 1
ATOM 687 C CA . GLU A 1 85 ? 4.759 -4.158 49.605 1.00 86.50 85 GLU A CA 1
ATOM 688 C C . GLU A 1 85 ? 5.094 -5.604 49.204 1.00 86.50 85 GLU A C 1
ATOM 690 O O . GLU A 1 85 ? 6.218 -5.908 48.804 1.00 86.50 85 GLU A O 1
ATOM 695 N N . GLU A 1 86 ? 4.111 -6.506 49.249 1.00 86.69 86 GLU A N 1
ATOM 696 C CA . GLU A 1 86 ? 4.297 -7.897 48.830 1.00 86.69 86 GLU A CA 1
ATOM 697 C C . GLU A 1 86 ? 4.538 -8.017 47.317 1.00 86.69 86 GLU A C 1
ATOM 699 O O . GLU A 1 86 ? 5.394 -8.794 46.892 1.00 86.69 86 GLU A O 1
ATOM 704 N N . VAL A 1 87 ? 3.838 -7.227 46.496 1.00 87.69 87 VAL A N 1
ATOM 705 C CA . VAL A 1 87 ? 4.080 -7.179 45.044 1.00 87.69 87 VAL A CA 1
ATOM 706 C C . VAL A 1 87 ? 5.473 -6.626 44.739 1.00 87.69 87 VAL A C 1
ATOM 708 O O . VAL A 1 87 ? 6.166 -7.175 43.885 1.00 87.69 87 VAL A O 1
ATOM 711 N N . GLU A 1 88 ? 5.910 -5.580 45.439 1.00 84.69 88 GLU A N 1
ATOM 712 C CA . GLU A 1 88 ? 7.247 -4.996 45.273 1.00 84.69 88 GLU A CA 1
ATOM 713 C C . GLU A 1 88 ? 8.355 -6.003 45.623 1.00 84.69 88 GLU A C 1
ATOM 715 O O . GLU A 1 88 ? 9.314 -6.186 44.865 1.00 84.69 88 GLU A O 1
ATOM 720 N N . ARG A 1 89 ? 8.177 -6.742 46.724 1.00 85.81 89 ARG A N 1
ATOM 721 C CA . ARG A 1 89 ? 9.065 -7.840 47.127 1.00 85.81 89 ARG A CA 1
ATOM 722 C C . ARG A 1 89 ? 9.126 -8.938 46.068 1.00 85.81 89 ARG A C 1
ATOM 724 O O . ARG A 1 89 ? 10.217 -9.380 45.709 1.00 85.81 89 ARG A O 1
ATOM 731 N N . GLN A 1 90 ? 7.974 -9.354 45.540 1.00 83.25 90 GLN A N 1
ATOM 732 C CA . GLN A 1 90 ? 7.902 -10.362 44.480 1.00 83.25 90 GLN A CA 1
ATOM 733 C C . GLN A 1 90 ? 8.590 -9.894 43.200 1.00 83.25 90 GLN A C 1
ATOM 735 O O . GLN A 1 90 ? 9.304 -10.679 42.591 1.00 83.25 90 GLN A O 1
ATOM 740 N N . GLN A 1 91 ? 8.423 -8.630 42.807 1.00 80.50 91 GLN A N 1
ATOM 741 C CA . GLN A 1 91 ? 9.083 -8.087 41.618 1.00 80.50 91 GLN A CA 1
ATOM 742 C C . GLN A 1 91 ? 10.597 -7.963 41.789 1.00 80.50 91 GLN A C 1
ATOM 744 O O . GLN A 1 91 ? 11.325 -8.208 40.835 1.00 80.50 91 GLN A O 1
ATOM 749 N N . THR A 1 92 ? 11.071 -7.643 42.995 1.00 79.12 92 THR A N 1
ATOM 750 C CA . THR A 1 92 ? 12.510 -7.584 43.300 1.00 79.12 92 THR A CA 1
ATOM 751 C C . THR A 1 92 ? 13.129 -8.981 43.261 1.00 79.12 92 THR A C 1
ATOM 753 O O . THR A 1 92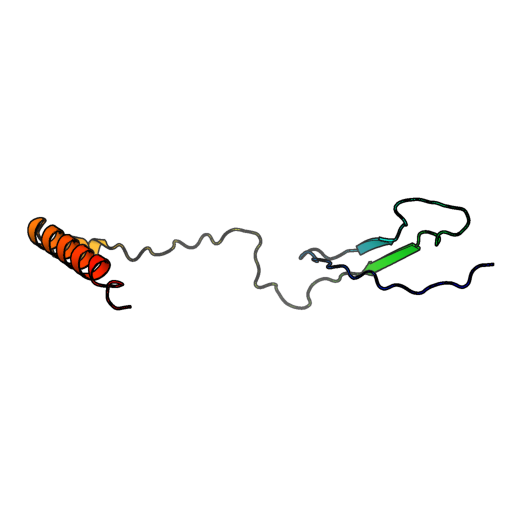 ? 14.185 -9.181 42.674 1.00 79.12 92 THR A O 1
ATOM 756 N N . GLN A 1 93 ? 12.436 -9.976 43.821 1.00 78.50 93 GLN A N 1
ATOM 757 C CA . GLN A 1 93 ? 12.881 -11.370 43.802 1.00 78.50 93 GLN A CA 1
ATOM 758 C C . GLN A 1 93 ? 12.779 -12.007 42.400 1.00 78.50 93 GLN A C 1
ATOM 760 O O . GLN A 1 93 ? 13.521 -12.937 42.070 1.00 78.50 93 GLN A O 1
ATOM 765 N N . PHE A 1 94 ? 11.861 -11.528 41.559 1.00 69.94 94 PHE A N 1
ATOM 766 C CA . PHE A 1 94 ? 11.662 -12.017 40.199 1.00 69.94 94 PHE A CA 1
ATOM 767 C C . PHE A 1 94 ? 12.754 -11.480 39.263 1.00 69.94 94 PHE A C 1
ATOM 769 O O . PHE A 1 94 ? 12.597 -10.457 38.606 1.00 69.94 94 PHE A O 1
ATOM 776 N N . GLY A 1 95 ? 13.876 -12.197 39.195 1.00 64.25 95 GLY A N 1
ATOM 777 C CA . GLY A 1 95 ? 15.008 -11.859 38.323 1.00 64.25 95 GLY A CA 1
ATOM 778 C C . GLY A 1 95 ? 16.382 -12.077 38.955 1.00 64.25 95 GLY A C 1
ATOM 779 O O . GLY A 1 95 ? 17.367 -12.115 38.228 1.00 64.25 95 GLY A O 1
ATOM 780 N N . GLU A 1 96 ? 16.460 -12.292 40.272 1.00 62.03 96 GLU A N 1
ATOM 781 C CA . GLU A 1 96 ? 17.723 -12.563 40.987 1.00 62.03 96 GLU A CA 1
ATOM 782 C C . GLU A 1 96 ? 18.174 -14.039 40.929 1.00 62.03 96 GLU A C 1
ATOM 784 O O . GLU A 1 96 ? 19.156 -14.423 41.556 1.00 62.03 96 GLU A O 1
ATOM 789 N N . SER A 1 97 ? 17.480 -14.894 40.170 1.00 59.03 97 SER A N 1
ATOM 790 C CA . SER A 1 97 ? 17.953 -16.240 39.816 1.00 59.03 97 SER A CA 1
ATOM 791 C C . SER A 1 97 ? 18.202 -16.340 38.313 1.00 59.03 97 SER A C 1
ATOM 793 O O . SER A 1 97 ? 17.381 -16.883 37.575 1.00 59.03 97 SER A O 1
ATOM 795 N N . PHE A 1 98 ? 19.352 -15.810 37.898 1.00 48.25 98 PHE A N 1
ATOM 796 C CA . PHE A 1 98 ? 20.132 -16.256 36.744 1.00 48.25 98 PHE A CA 1
ATOM 797 C C . PHE A 1 98 ? 21.603 -16.330 37.149 1.00 48.25 98 PHE A C 1
ATOM 799 O O . PHE A 1 98 ? 22.072 -15.378 37.811 1.00 48.25 98 PHE A O 1
#